Protein AF-A0A7C3M1B9-F1 (afdb_monomer_lite)

Structure (mmCIF, N/CA/C/O backbone):
data_AF-A0A7C3M1B9-F1
#
_entry.id   AF-A0A7C3M1B9-F1
#
loop_
_atom_site.group_PDB
_atom_site.id
_atom_site.type_symbol
_atom_site.label_atom_id
_atom_site.label_alt_id
_atom_site.label_comp_id
_atom_site.label_asym_id
_atom_site.label_entity_id
_atom_site.label_seq_id
_atom_site.pdbx_PDB_ins_code
_atom_site.Cartn_x
_atom_site.Cartn_y
_atom_site.Cartn_z
_atom_site.occupancy
_atom_site.B_iso_or_equiv
_atom_site.auth_seq_id
_atom_site.auth_comp_id
_atom_site.auth_asym_id
_atom_site.auth_atom_id
_atom_site.pdbx_PDB_model_num
ATOM 1 N N . MET A 1 1 ? -16.999 15.003 -23.957 1.00 54.12 1 MET A N 1
ATOM 2 C CA . MET A 1 1 ? -16.194 14.547 -22.803 1.00 54.12 1 MET A CA 1
ATOM 3 C C . MET A 1 1 ? -14.778 14.314 -23.312 1.00 54.12 1 MET A C 1
ATOM 5 O O . MET A 1 1 ? -14.593 13.423 -24.126 1.00 54.12 1 MET A O 1
ATOM 9 N N . PHE A 1 2 ? -13.809 15.163 -22.961 1.00 54.00 2 PHE A N 1
ATOM 10 C CA . PHE A 1 2 ? -12.423 14.994 -23.418 1.00 54.00 2 PHE A CA 1
ATOM 11 C C . PHE A 1 2 ? -11.727 13.954 -22.539 1.00 54.00 2 PHE A C 1
ATOM 13 O O . PHE A 1 2 ? -11.150 14.282 -21.505 1.00 54.00 2 PHE A O 1
ATOM 20 N N . THR A 1 3 ? -11.826 12.683 -22.914 1.00 80.94 3 THR A N 1
ATOM 21 C CA . THR A 1 3 ? -11.061 11.617 -22.266 1.00 80.94 3 THR A CA 1
ATOM 22 C C . THR A 1 3 ? -9.653 11.628 -22.838 1.00 80.94 3 THR A C 1
ATOM 24 O O . THR A 1 3 ? -9.468 11.446 -24.042 1.00 80.94 3 THR A O 1
ATOM 27 N N . LYS A 1 4 ? -8.651 11.873 -21.990 1.00 83.62 4 LYS A N 1
ATOM 28 C CA . LYS A 1 4 ? -7.251 11.775 -22.409 1.00 83.62 4 LYS A CA 1
ATOM 29 C C . LYS A 1 4 ? -6.968 10.337 -22.878 1.00 83.62 4 LYS A C 1
ATOM 31 O O . LYS A 1 4 ? -7.409 9.406 -22.202 1.00 83.62 4 LYS A O 1
ATOM 36 N N . PRO A 1 5 ? -6.267 10.141 -24.008 1.00 86.75 5 PRO A N 1
ATOM 37 C CA . PRO A 1 5 ? -5.970 8.806 -24.512 1.00 86.75 5 PRO A CA 1
ATOM 38 C C . PRO A 1 5 ? -4.985 8.084 -23.586 1.00 86.75 5 PRO A C 1
ATOM 40 O O . PRO A 1 5 ? -4.202 8.719 -22.879 1.00 86.75 5 PRO A O 1
ATOM 43 N N . LEU A 1 6 ? -4.977 6.749 -23.624 1.00 83.75 6 LEU A N 1
ATOM 44 C CA . LEU A 1 6 ? -4.089 5.920 -22.799 1.00 83.75 6 LEU A CA 1
ATOM 45 C C . LEU A 1 6 ? -2.603 6.269 -22.997 1.00 83.75 6 LEU A C 1
ATOM 47 O O . LEU A 1 6 ? -1.837 6.274 -22.037 1.00 83.75 6 LEU A O 1
ATOM 51 N N . SER A 1 7 ? -2.217 6.663 -24.212 1.00 85.00 7 SER A N 1
ATOM 52 C CA . SER A 1 7 ? -0.867 7.130 -24.558 1.00 85.00 7 SER A CA 1
ATOM 53 C C . SER A 1 7 ? -0.418 8.380 -23.797 1.00 85.00 7 SER A C 1
ATOM 55 O O . SER A 1 7 ? 0.778 8.589 -23.620 1.00 85.00 7 SER A O 1
ATOM 57 N N . TYR A 1 8 ? -1.355 9.200 -23.315 1.00 87.56 8 TYR A N 1
ATOM 58 C CA . TYR A 1 8 ? -1.042 10.352 -22.471 1.00 87.56 8 TYR A CA 1
ATOM 59 C C . TYR A 1 8 ? -0.682 9.932 -21.036 1.00 87.56 8 TYR A C 1
ATOM 61 O O . TYR A 1 8 ? 0.082 10.614 -20.358 1.00 87.56 8 TYR A O 1
ATOM 69 N N . ILE A 1 9 ? -1.244 8.817 -20.560 1.00 86.00 9 ILE A N 1
ATOM 70 C CA . ILE A 1 9 ? -1.037 8.297 -19.201 1.00 86.00 9 ILE A CA 1
ATOM 71 C C . ILE A 1 9 ? 0.203 7.396 -19.168 1.00 86.00 9 ILE A C 1
ATOM 73 O O . ILE A 1 9 ? 1.047 7.529 -18.281 1.00 86.00 9 ILE A O 1
ATOM 77 N N . ILE A 1 10 ? 0.333 6.508 -20.154 1.00 88.25 10 ILE A N 1
ATOM 78 C CA . ILE A 1 10 ? 1.393 5.501 -20.249 1.00 88.25 10 ILE A CA 1
ATOM 79 C C . ILE A 1 10 ? 2.569 6.073 -21.049 1.00 88.25 10 ILE A C 1
ATOM 81 O O . ILE A 1 10 ? 2.777 5.772 -22.225 1.00 88.25 10 ILE A O 1
ATOM 85 N N . THR A 1 11 ? 3.335 6.942 -20.393 1.00 90.56 11 THR A N 1
ATOM 86 C CA . THR A 1 11 ? 4.602 7.472 -20.911 1.00 90.56 11 THR A CA 1
ATOM 87 C C . THR A 1 11 ? 5.779 6.758 -20.254 1.00 90.56 11 THR A C 1
ATOM 89 O O . THR A 1 11 ? 5.667 6.271 -19.131 1.00 90.56 11 THR A O 1
ATOM 92 N N . GLU A 1 12 ? 6.929 6.709 -20.930 1.00 88.50 12 GLU A N 1
ATOM 93 C CA . GLU A 1 12 ? 8.143 6.087 -20.371 1.00 88.50 12 GLU A CA 1
ATOM 94 C C . GLU A 1 12 ? 8.554 6.740 -19.054 1.00 88.50 12 GLU A C 1
ATOM 96 O O . GLU A 1 12 ? 8.868 6.040 -18.100 1.00 88.50 12 GLU A O 1
ATOM 101 N N . LYS A 1 13 ? 8.449 8.071 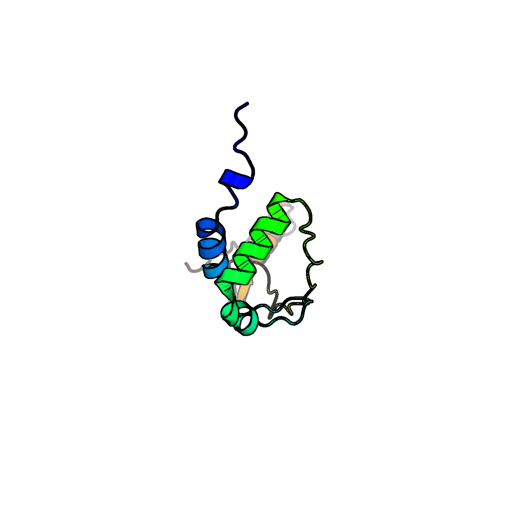-18.969 1.00 90.31 13 LYS A N 1
ATOM 102 C CA . LYS A 1 13 ? 8.714 8.812 -17.737 1.00 90.31 13 LYS A CA 1
ATOM 103 C C . LYS A 1 13 ? 7.793 8.375 -16.595 1.00 90.31 13 LYS A C 1
ATOM 105 O O . LYS A 1 13 ? 8.283 8.054 -15.523 1.00 90.31 13 LYS A O 1
ATOM 110 N N . ASN A 1 14 ? 6.482 8.298 -16.833 1.00 90.44 14 ASN A N 1
ATOM 111 C CA . ASN A 1 14 ? 5.536 7.875 -15.796 1.00 90.44 14 ASN A CA 1
ATOM 112 C C . ASN A 1 14 ? 5.772 6.425 -15.349 1.00 90.44 14 ASN A C 1
ATOM 114 O O . ASN A 1 14 ? 5.572 6.112 -14.179 1.00 90.44 14 ASN A O 1
ATOM 118 N N . LEU A 1 15 ? 6.177 5.540 -16.265 1.00 88.69 15 LEU A N 1
ATOM 119 C CA . LEU A 1 15 ? 6.503 4.151 -15.935 1.00 88.69 15 LEU A CA 1
ATOM 120 C C . LEU A 1 15 ? 7.802 4.041 -15.124 1.00 88.69 15 LEU A C 1
ATOM 122 O O . LEU A 1 15 ? 7.863 3.235 -14.200 1.00 88.69 15 LEU A O 1
ATOM 126 N N . LEU A 1 16 ? 8.805 4.871 -15.421 1.00 88.75 16 LEU A N 1
ATOM 127 C CA . LEU A 1 16 ? 10.036 4.968 -14.631 1.00 88.75 16 LEU A CA 1
ATOM 128 C C . LEU A 1 16 ? 9.759 5.518 -13.225 1.00 88.75 16 LEU A C 1
ATOM 130 O O . LEU A 1 16 ? 10.141 4.889 -12.242 1.00 88.75 16 LEU A O 1
ATOM 134 N N . ASP A 1 17 ? 9.009 6.618 -13.120 1.00 89.00 17 ASP A N 1
ATOM 135 C CA . ASP A 1 17 ? 8.607 7.200 -11.833 1.00 89.00 17 ASP A CA 1
ATOM 136 C C . ASP A 1 17 ? 7.783 6.199 -10.998 1.00 89.00 17 ASP A C 1
ATOM 138 O O . ASP A 1 17 ? 7.885 6.151 -9.770 1.00 89.00 17 ASP A O 1
ATOM 142 N N . ALA A 1 18 ? 6.942 5.390 -11.652 1.00 87.00 18 ALA A N 1
ATOM 143 C CA . ALA A 1 18 ? 6.190 4.329 -10.993 1.00 87.00 18 ALA A CA 1
ATOM 144 C C . ALA A 1 18 ? 7.113 3.212 -10.493 1.00 87.00 18 ALA A C 1
ATOM 146 O O . ALA A 1 18 ? 6.969 2.794 -9.346 1.00 87.00 18 ALA A O 1
ATOM 147 N N . TYR A 1 19 ? 8.071 2.769 -11.313 1.00 85.81 19 TYR A N 1
ATOM 148 C CA . TYR A 1 19 ? 9.060 1.754 -10.946 1.00 85.81 19 TYR A CA 1
ATOM 149 C C . TYR A 1 19 ? 9.867 2.155 -9.704 1.00 85.81 19 TYR A C 1
ATOM 151 O O . TYR A 1 19 ? 10.009 1.347 -8.788 1.00 85.81 19 TYR A O 1
ATOM 159 N N . GLU A 1 20 ? 10.317 3.409 -9.609 1.00 85.25 20 GLU A N 1
ATOM 160 C CA . GLU A 1 20 ? 11.059 3.904 -8.438 1.00 85.25 20 GLU A CA 1
ATOM 161 C C . GLU A 1 20 ? 10.254 3.842 -7.132 1.00 85.25 20 GLU A C 1
ATOM 163 O O . GLU A 1 20 ? 10.823 3.697 -6.049 1.00 85.25 20 GLU A O 1
ATOM 168 N N . ARG A 1 21 ? 8.922 3.934 -7.219 1.00 85.06 21 ARG A N 1
ATOM 169 C CA . ARG A 1 21 ? 8.020 3.866 -6.060 1.00 85.06 21 ARG A CA 1
ATOM 170 C C . ARG A 1 21 ? 7.679 2.439 -5.643 1.00 85.06 21 ARG A C 1
ATOM 172 O O . ARG A 1 21 ? 7.139 2.253 -4.551 1.00 85.06 21 ARG A O 1
ATOM 179 N N . VAL A 1 22 ? 7.943 1.440 -6.487 1.00 83.50 22 VAL A N 1
ATOM 180 C CA . VAL A 1 22 ? 7.662 0.039 -6.158 1.00 83.50 22 VAL A CA 1
ATOM 181 C C . VAL A 1 22 ? 8.634 -0.440 -5.083 1.00 83.50 22 VAL A C 1
ATOM 183 O O . VAL A 1 22 ? 9.848 -0.253 -5.162 1.00 83.50 22 VAL A O 1
ATOM 186 N N . SER A 1 23 ? 8.098 -1.095 -4.054 1.00 70.38 23 SER A N 1
ATOM 187 C CA . SER A 1 23 ? 8.908 -1.690 -2.996 1.00 70.38 23 SER A CA 1
ATOM 188 C C . SER A 1 23 ? 9.770 -2.829 -3.542 1.00 70.38 23 SER A C 1
ATOM 190 O O . SER A 1 23 ? 9.249 -3.826 -4.036 1.00 70.38 23 SER A O 1
ATOM 192 N N . LYS A 1 24 ? 11.090 -2.737 -3.358 1.00 73.12 24 LYS A N 1
ATOM 193 C CA . LYS A 1 24 ? 12.069 -3.746 -3.814 1.00 73.12 24 LYS A CA 1
ATOM 194 C C . LYS A 1 24 ? 12.029 -5.079 -3.045 1.00 73.12 24 LYS A C 1
ATOM 196 O O . LYS A 1 24 ? 12.863 -5.948 -3.274 1.00 73.12 24 LYS A O 1
ATOM 201 N N . THR A 1 25 ? 11.116 -5.224 -2.088 1.00 65.75 25 THR A N 1
ATOM 202 C CA . THR A 1 25 ? 11.050 -6.354 -1.148 1.00 65.75 25 THR A CA 1
ATOM 203 C C . THR A 1 25 ? 10.077 -7.451 -1.575 1.00 65.75 25 THR A C 1
ATOM 205 O O . THR A 1 25 ? 10.076 -8.520 -0.972 1.00 65.75 25 THR A O 1
ATOM 208 N N . SER A 1 26 ? 9.249 -7.211 -2.594 1.00 62.69 26 SER A N 1
ATOM 209 C CA . SER A 1 26 ? 8.233 -8.153 -3.067 1.00 62.69 26 SER A CA 1
ATOM 210 C C . SER A 1 26 ? 8.687 -8.890 -4.325 1.00 62.69 26 SER A C 1
ATOM 212 O O . SER A 1 26 ? 9.141 -8.257 -5.275 1.00 62.69 26 SER A O 1
ATOM 214 N N . SER A 1 27 ? 8.506 -10.209 -4.346 1.00 63.91 27 SER A N 1
ATOM 215 C CA . SER A 1 27 ? 8.706 -11.076 -5.513 1.00 63.91 27 SER A CA 1
ATOM 216 C C . SER A 1 27 ? 7.361 -11.562 -6.068 1.00 63.91 27 SER A C 1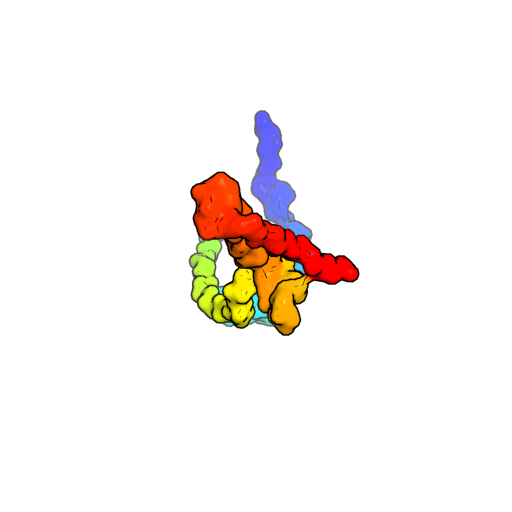
ATOM 218 O O . SER A 1 27 ? 6.454 -11.909 -5.303 1.00 63.91 27 SER A O 1
ATOM 220 N N . GLY A 1 28 ? 7.231 -11.546 -7.398 1.00 66.69 28 GLY A N 1
ATOM 221 C CA . GLY A 1 28 ? 6.034 -11.968 -8.129 1.00 66.69 28 GLY A CA 1
ATOM 222 C C . GLY A 1 28 ? 5.835 -13.487 -8.162 1.00 66.69 28 GLY A C 1
ATOM 223 O O . GLY A 1 28 ? 6.465 -14.241 -7.413 1.00 66.69 28 GLY A O 1
ATOM 224 N N . LEU A 1 29 ? 4.900 -13.938 -9.002 1.00 64.00 29 LEU A N 1
ATOM 225 C CA . LEU A 1 29 ? 4.729 -15.360 -9.335 1.00 64.00 29 LEU A CA 1
ATOM 226 C C . LEU A 1 29 ? 5.722 -15.820 -10.407 1.00 64.00 29 LEU A C 1
ATOM 228 O O . LEU A 1 29 ? 6.040 -17.001 -10.461 1.00 64.00 29 LEU A O 1
ATOM 232 N N . ASP A 1 30 ? 6.213 -14.881 -11.208 1.00 69.38 30 ASP A N 1
ATOM 233 C CA . ASP A 1 30 ? 7.160 -15.046 -12.307 1.00 69.38 30 ASP A CA 1
ATOM 234 C C . ASP A 1 30 ? 8.606 -15.324 -11.863 1.00 69.38 30 ASP A C 1
ATOM 236 O O . ASP A 1 30 ? 9.476 -15.515 -12.707 1.00 69.38 30 ASP A O 1
ATOM 240 N N . GLU A 1 31 ? 8.878 -15.335 -10.553 1.00 68.31 31 GLU A N 1
ATOM 241 C CA . GLU A 1 31 ? 10.210 -15.515 -9.944 1.00 68.31 31 GLU A CA 1
ATOM 242 C C . GLU A 1 31 ? 11.284 -14.528 -10.443 1.00 68.31 31 GLU A C 1
ATOM 244 O O . GLU A 1 31 ? 12.452 -14.626 -10.059 1.00 68.31 31 GLU A O 1
ATOM 249 N N . VAL A 1 32 ? 10.896 -13.518 -11.227 1.00 75.38 32 VAL A N 1
ATOM 250 C CA . VAL A 1 32 ? 11.791 -12.464 -11.689 1.00 75.38 32 VAL A CA 1
ATOM 251 C C . VAL A 1 32 ? 12.128 -11.589 -10.493 1.00 75.38 32 VAL A C 1
ATOM 253 O O . VAL A 1 32 ? 11.275 -10.931 -9.889 1.00 75.38 32 VAL A O 1
ATOM 256 N N . SER A 1 33 ? 13.404 -11.590 -10.115 1.00 76.06 33 SER A N 1
ATOM 257 C CA . SER A 1 33 ? 13.861 -10.725 -9.041 1.00 76.06 33 SER A CA 1
ATOM 258 C C . SER A 1 33 ? 13.863 -9.270 -9.510 1.00 76.06 33 SER A C 1
ATOM 260 O O . SER A 1 33 ? 14.124 -8.965 -10.676 1.00 76.06 33 SER A O 1
ATOM 262 N N . PHE A 1 34 ? 13.656 -8.342 -8.574 1.00 80.00 34 PHE A N 1
ATOM 263 C CA . PHE A 1 34 ? 13.762 -6.908 -8.860 1.00 80.00 34 PHE A CA 1
ATOM 264 C C . PHE A 1 34 ? 15.110 -6.550 -9.522 1.00 80.00 34 PHE A C 1
ATOM 266 O O . PHE A 1 34 ? 15.170 -5.683 -10.385 1.00 80.00 34 PHE A O 1
ATOM 273 N N . ARG A 1 35 ? 16.190 -7.263 -9.165 1.00 81.62 35 ARG A N 1
ATOM 274 C CA . ARG A 1 35 ? 17.537 -7.057 -9.724 1.00 81.62 35 ARG A CA 1
ATOM 275 C C . ARG A 1 35 ? 17.656 -7.511 -11.173 1.00 81.62 35 ARG A C 1
ATOM 277 O O . ARG A 1 35 ? 18.385 -6.888 -11.935 1.00 81.62 35 ARG A O 1
ATOM 284 N N . ASP A 1 36 ? 16.981 -8.593 -11.547 1.00 83.62 36 ASP A N 1
ATOM 285 C CA . ASP A 1 36 ? 16.999 -9.076 -12.929 1.00 83.62 36 ASP A CA 1
ATOM 286 C C . ASP A 1 36 ? 16.182 -8.157 -13.835 1.00 83.62 36 ASP A C 1
ATOM 288 O O . ASP A 1 36 ? 16.609 -7.856 -14.945 1.00 83.62 36 ASP A O 1
ATOM 292 N N . PHE A 1 37 ? 15.080 -7.611 -13.316 1.00 83.44 37 PHE A N 1
ATOM 293 C CA . PHE A 1 37 ? 14.313 -6.577 -14.006 1.00 83.44 37 PHE A CA 1
ATOM 294 C C . PHE A 1 37 ? 15.114 -5.275 -14.202 1.00 83.44 37 PHE A C 1
ATOM 296 O O . PHE A 1 37 ? 15.006 -4.636 -15.250 1.00 83.44 37 PHE A O 1
ATOM 303 N N . GLU A 1 38 ? 15.932 -4.893 -13.214 1.00 85.31 38 GLU A N 1
ATOM 304 C CA . GLU A 1 38 ? 16.743 -3.667 -13.235 1.00 85.31 38 GLU A CA 1
ATOM 305 C C . GLU A 1 38 ? 17.877 -3.709 -14.275 1.00 85.31 38 GLU A C 1
ATOM 307 O O . GLU A 1 38 ? 18.206 -2.669 -14.845 1.00 85.31 38 GLU A O 1
ATOM 312 N N . LYS A 1 39 ? 18.432 -4.895 -14.579 1.00 88.12 39 LYS A N 1
ATOM 313 C CA . LYS A 1 39 ? 19.503 -5.063 -15.586 1.00 88.12 39 LYS A CA 1
ATOM 314 C C . LYS A 1 39 ? 19.100 -4.527 -16.961 1.00 88.12 39 LYS A C 1
ATOM 316 O O . LYS A 1 39 ? 19.886 -3.829 -17.592 1.00 88.12 39 LYS A O 1
ATOM 321 N N . ASP A 1 40 ? 17.863 -4.801 -17.371 1.00 87.81 40 ASP A N 1
ATOM 322 C CA . ASP A 1 40 ? 17.321 -4.429 -18.681 1.00 87.81 40 ASP A CA 1
ATOM 323 C C . ASP A 1 40 ? 16.134 -3.457 -18.571 1.00 87.81 40 ASP A C 1
ATOM 325 O O . ASP A 1 40 ? 15.204 -3.479 -19.383 1.00 87.81 40 ASP A O 1
ATOM 329 N N . LEU A 1 41 ? 16.166 -2.562 -17.575 1.00 86.50 41 LEU A N 1
ATOM 330 C CA . LEU A 1 41 ? 15.057 -1.664 -17.227 1.00 86.50 41 LEU A CA 1
ATOM 331 C C . LEU A 1 41 ? 14.474 -0.915 -18.438 1.00 86.50 41 LEU A C 1
ATOM 333 O O . LEU A 1 41 ? 13.259 -0.870 -18.618 1.00 86.50 41 LEU A O 1
ATOM 337 N N . SER A 1 42 ? 15.321 -0.353 -19.307 1.00 86.75 42 SER A N 1
ATOM 338 C CA . SER A 1 42 ? 14.854 0.405 -20.479 1.00 86.75 42 SER A CA 1
ATOM 339 C C . SER A 1 42 ? 14.090 -0.468 -21.482 1.00 86.75 42 SER A C 1
ATOM 341 O O . SER A 1 42 ? 13.054 -0.049 -22.000 1.00 86.75 42 SER A O 1
ATOM 343 N N . SER A 1 43 ? 14.574 -1.688 -21.735 1.00 88.44 43 SER A N 1
ATOM 344 C CA . SER A 1 43 ? 13.925 -2.642 -22.641 1.00 88.44 43 SER A CA 1
ATOM 345 C C . SER A 1 43 ? 12.596 -3.129 -22.058 1.00 88.44 43 SER A C 1
ATOM 347 O O . SER A 1 43 ? 11.562 -3.106 -22.730 1.00 88.44 43 SER A O 1
ATOM 349 N N . ASN A 1 44 ? 12.597 -3.457 -20.763 1.00 88.25 44 ASN A N 1
ATOM 350 C CA . ASN A 1 44 ? 11.421 -3.919 -20.032 1.00 88.25 44 ASN A CA 1
ATOM 351 C C . ASN A 1 44 ? 10.301 -2.867 -20.019 1.00 88.25 44 ASN A C 1
ATOM 353 O O . ASN A 1 44 ? 9.151 -3.180 -20.328 1.00 88.25 44 ASN A O 1
ATOM 357 N N . ILE A 1 45 ? 10.626 -1.600 -19.743 1.00 89.75 45 ILE A N 1
ATOM 358 C CA . ILE A 1 45 ? 9.652 -0.496 -19.733 1.00 89.75 45 ILE A CA 1
ATOM 359 C C . ILE A 1 45 ? 9.053 -0.256 -21.128 1.00 89.75 45 ILE A C 1
ATOM 361 O O . ILE A 1 45 ? 7.843 -0.042 -21.244 1.00 89.75 45 ILE A O 1
ATOM 365 N N . LYS A 1 46 ? 9.863 -0.335 -22.194 1.00 90.81 46 LYS A N 1
ATOM 366 C CA . LYS A 1 46 ? 9.379 -0.207 -23.581 1.00 90.81 46 LYS A CA 1
ATOM 367 C C . LYS A 1 46 ? 8.439 -1.348 -23.961 1.00 90.81 46 LYS A C 1
ATOM 369 O O . LYS A 1 46 ? 7.342 -1.086 -24.445 1.00 90.81 46 LYS A O 1
ATOM 374 N N . SER A 1 47 ? 8.820 -2.586 -23.651 1.00 89.31 47 SER A N 1
ATOM 375 C CA . SER A 1 47 ? 7.987 -3.770 -23.887 1.00 89.31 47 SER A CA 1
ATOM 376 C C . SER A 1 47 ? 6.649 -3.684 -23.142 1.00 89.31 47 SER A C 1
ATOM 378 O O . SER A 1 47 ? 5.588 -3.908 -23.725 1.00 89.31 47 SER A O 1
ATOM 380 N N . ILE A 1 48 ? 6.659 -3.270 -21.869 1.00 87.69 48 ILE A N 1
ATOM 381 C CA . ILE A 1 48 ? 5.434 -3.072 -21.076 1.00 87.69 48 ILE A CA 1
ATOM 382 C C . ILE A 1 48 ? 4.541 -1.999 -21.708 1.00 87.69 48 ILE A C 1
ATOM 384 O O . ILE A 1 48 ? 3.343 -2.221 -21.883 1.00 87.69 48 ILE A O 1
ATOM 388 N N . LYS A 1 49 ? 5.112 -0.852 -22.090 1.00 89.56 49 LYS A N 1
ATOM 389 C CA . LYS A 1 49 ? 4.384 0.229 -22.765 1.00 89.56 49 LYS A CA 1
ATOM 390 C C . LYS A 1 49 ? 3.727 -0.263 -24.055 1.00 89.56 49 LYS A C 1
ATOM 392 O O . LYS A 1 49 ? 2.542 -0.011 -24.259 1.00 89.56 49 LYS A O 1
ATOM 397 N N . GLU A 1 50 ? 4.459 -0.981 -24.900 1.00 89.81 50 GLU A N 1
ATOM 398 C CA . GLU A 1 50 ? 3.937 -1.531 -26.156 1.00 89.81 50 GLU A CA 1
ATOM 399 C C . GLU A 1 50 ? 2.818 -2.545 -25.913 1.00 89.81 50 GLU A C 1
ATOM 401 O O . GLU A 1 50 ? 1.759 -2.448 -26.533 1.00 89.81 50 GLU A O 1
ATOM 406 N N . ARG A 1 51 ? 2.987 -3.464 -24.957 1.00 88.62 51 ARG A N 1
ATOM 407 C CA . ARG A 1 51 ? 1.952 -4.442 -24.579 1.00 88.62 51 ARG A CA 1
ATOM 408 C C . ARG A 1 51 ? 0.681 -3.769 -24.063 1.00 88.62 51 ARG A C 1
ATOM 410 O O . ARG A 1 51 ? -0.416 -4.200 -24.404 1.00 88.62 51 ARG A O 1
ATOM 417 N N . ILE A 1 52 ? 0.809 -2.708 -23.266 1.00 87.62 52 ILE A N 1
ATOM 418 C CA . ILE A 1 52 ? -0.342 -1.952 -22.753 1.00 87.62 52 ILE A CA 1
ATOM 419 C C . ILE A 1 52 ? -1.047 -1.201 -23.889 1.00 87.62 52 ILE A C 1
ATOM 421 O O . ILE A 1 52 ? -2.272 -1.246 -23.980 1.00 87.62 52 ILE A O 1
ATOM 425 N N . LEU A 1 53 ? -0.297 -0.541 -24.777 1.00 87.19 53 LEU A N 1
ATOM 426 C CA . LEU A 1 53 ? -0.870 0.224 -25.892 1.00 87.19 53 LEU A CA 1
ATOM 427 C C . LEU A 1 53 ? -1.528 -0.665 -26.954 1.00 87.19 53 LEU A C 1
ATOM 429 O O . LEU A 1 53 ? -2.525 -0.263 -27.547 1.00 87.19 53 LEU A O 1
ATOM 433 N N . THR A 1 54 ? -0.993 -1.866 -27.175 1.00 88.00 54 THR A N 1
ATOM 434 C CA . THR A 1 54 ? -1.550 -2.867 -28.104 1.00 88.00 54 THR A CA 1
ATOM 435 C C . THR A 1 54 ? -2.683 -3.696 -27.495 1.00 88.00 54 THR A C 1
ATOM 437 O O . THR A 1 54 ? -3.325 -4.462 -28.209 1.00 88.00 54 THR A O 1
ATOM 440 N N . GLY A 1 55 ? -2.947 -3.556 -26.190 1.00 84.44 55 GLY A N 1
ATOM 441 C CA . GLY A 1 55 ? -3.967 -4.330 -25.474 1.00 84.44 55 GLY A CA 1
ATOM 442 C C . GLY A 1 55 ? -3.573 -5.781 -25.173 1.00 84.44 55 GLY A C 1
ATOM 443 O O . GLY A 1 55 ? -4.409 -6.555 -24.720 1.00 84.44 55 GLY A O 1
ATOM 444 N N . LEU A 1 56 ? -2.310 -6.156 -25.394 1.00 82.31 56 LEU A N 1
ATOM 445 C CA . LEU A 1 56 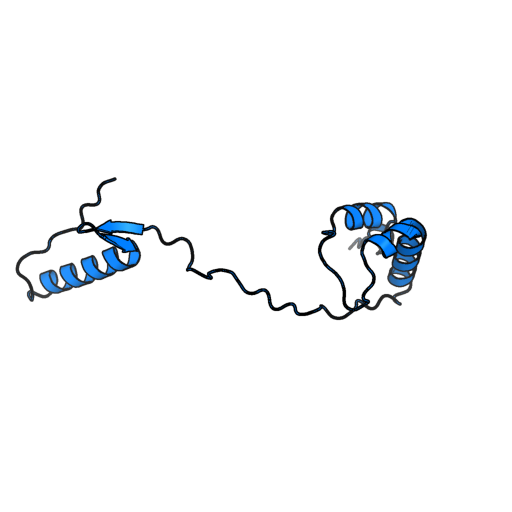? -1.758 -7.496 -25.140 1.00 82.31 56 LEU A CA 1
ATOM 446 C C . LEU A 1 56 ? -1.202 -7.661 -23.714 1.00 82.31 56 LEU A C 1
ATOM 448 O O . LEU A 1 56 ? -0.611 -8.688 -23.368 1.00 82.31 56 LEU A O 1
ATOM 452 N N . TYR A 1 57 ? -1.340 -6.638 -22.873 1.00 83.00 57 TYR A N 1
ATOM 453 C CA . TYR A 1 57 ? -0.962 -6.713 -21.470 1.00 83.00 57 TYR A CA 1
ATOM 454 C C . TYR A 1 57 ? -2.039 -7.445 -20.662 1.00 83.00 57 TYR A C 1
ATOM 456 O O . TYR A 1 57 ? -3.121 -6.912 -20.424 1.00 83.00 57 TYR A O 1
ATOM 464 N N . SER A 1 58 ? -1.710 -8.650 -20.199 1.00 78.94 58 SER A N 1
ATOM 465 C CA . SER A 1 58 ? -2.491 -9.379 -19.203 1.00 78.94 58 SER A CA 1
ATOM 466 C C . SER A 1 58 ? -1.716 -9.377 -17.885 1.00 78.94 58 SER A C 1
ATOM 468 O O . SER A 1 58 ? -0.625 -9.952 -17.851 1.00 78.94 58 SER A O 1
ATOM 470 N N . PRO A 1 59 ? -2.221 -8.730 -16.818 1.00 79.38 59 PRO A N 1
ATOM 471 C CA . PRO A 1 59 ? -1.567 -8.769 -15.518 1.00 79.38 59 PRO A CA 1
ATOM 472 C C . PRO A 1 59 ? -1.611 -10.189 -14.952 1.00 79.38 59 PRO A C 1
ATOM 474 O O . PRO A 1 59 ? -2.616 -10.892 -15.080 1.00 79.38 59 PRO A O 1
ATOM 477 N N . GLU A 1 60 ? -0.521 -10.599 -14.313 1.00 76.88 60 GLU A N 1
ATOM 478 C CA . GLU A 1 60 ? -0.478 -11.878 -13.615 1.00 76.88 60 GLU A CA 1
ATOM 479 C C . GLU A 1 60 ? -1.395 -11.877 -12.383 1.00 76.88 60 GLU A C 1
ATOM 481 O O . GLU A 1 60 ? -1.628 -10.827 -11.767 1.00 76.88 60 GLU A O 1
ATOM 486 N N . PRO A 1 61 ? -1.934 -13.047 -12.000 1.00 72.25 61 PRO A N 1
ATOM 487 C CA . PRO A 1 61 ? -2.728 -13.165 -10.789 1.00 72.25 61 PRO A CA 1
ATOM 488 C C . PRO A 1 61 ? -1.901 -12.789 -9.551 1.00 72.25 61 PRO A C 1
ATOM 490 O O . PRO A 1 61 ? -0.713 -13.071 -9.447 1.00 72.25 61 PRO A O 1
ATOM 493 N N . ILE A 1 62 ? -2.539 -12.152 -8.569 1.00 72.75 62 ILE A N 1
ATOM 494 C CA . ILE A 1 62 ? -1.842 -11.687 -7.364 1.00 72.75 62 ILE A CA 1
ATOM 495 C C . ILE A 1 62 ? -1.480 -12.888 -6.480 1.00 72.75 62 ILE A C 1
ATOM 497 O O . ILE A 1 62 ? -2.357 -13.658 -6.075 1.00 72.75 62 ILE A O 1
ATOM 501 N N . LYS A 1 63 ? -0.197 -13.014 -6.113 1.00 69.94 63 LYS A N 1
ATOM 502 C CA . LYS A 1 63 ? 0.270 -14.000 -5.128 1.00 69.94 63 LYS A CA 1
ATOM 503 C C . LYS A 1 63 ? -0.361 -13.705 -3.766 1.00 69.94 63 LYS A C 1
ATOM 505 O O . LYS A 1 63 ? -0.064 -12.690 -3.137 1.00 69.94 63 LYS A O 1
ATOM 510 N N . LYS A 1 64 ? -1.229 -14.599 -3.284 1.00 65.00 64 LYS A N 1
ATOM 511 C CA . LYS A 1 64 ? -1.751 -14.522 -1.913 1.00 65.00 64 LYS A CA 1
ATOM 512 C C . LYS A 1 64 ? -0.652 -14.942 -0.946 1.00 65.00 64 LYS A C 1
ATOM 514 O O . LYS A 1 64 ? -0.347 -16.123 -0.829 1.00 65.00 64 LYS A O 1
ATOM 519 N N . ILE A 1 65 ? -0.066 -13.970 -0.259 1.00 65.38 65 ILE A N 1
ATOM 520 C CA . ILE A 1 65 ? 0.868 -14.225 0.835 1.00 65.38 65 ILE A CA 1
ATOM 521 C C . ILE A 1 65 ? 0.061 -14.215 2.133 1.00 65.38 65 ILE A C 1
ATOM 523 O O . ILE A 1 65 ? -0.628 -13.238 2.434 1.00 65.38 65 ILE A O 1
ATOM 527 N N . ALA A 1 66 ? 0.125 -15.310 2.890 1.00 63.19 66 ALA A N 1
ATOM 528 C CA . ALA A 1 66 ? -0.350 -15.326 4.264 1.00 63.19 66 ALA A CA 1
ATOM 529 C C . ALA A 1 66 ? 0.657 -14.534 5.104 1.00 63.19 66 ALA A C 1
ATOM 531 O O . ALA A 1 66 ? 1.760 -14.998 5.376 1.00 63.19 66 ALA A O 1
ATOM 532 N N . ILE A 1 67 ? 0.310 -13.290 5.426 1.00 68.06 67 ILE A N 1
ATOM 533 C CA . ILE A 1 67 ? 1.083 -12.484 6.366 1.00 68.06 67 ILE A CA 1
ATOM 534 C C . ILE A 1 67 ? 0.559 -12.835 7.750 1.00 68.06 67 ILE A C 1
ATOM 536 O O . ILE A 1 67 ? -0.547 -12.424 8.118 1.00 68.06 67 ILE A O 1
ATOM 540 N N . ASP A 1 68 ? 1.357 -13.586 8.503 1.00 64.12 68 ASP A N 1
ATOM 541 C CA . ASP A 1 68 ? 1.121 -13.794 9.924 1.00 64.12 68 ASP A CA 1
ATOM 542 C C . ASP A 1 68 ? 1.198 -12.431 10.609 1.00 64.12 68 ASP A C 1
ATOM 544 O O . ASP A 1 68 ? 2.262 -11.827 10.761 1.00 64.12 68 ASP A O 1
ATOM 548 N N . LYS A 1 69 ? 0.033 -11.886 10.963 1.00 62.75 69 LYS A N 1
ATOM 549 C CA . LYS A 1 69 ? -0.037 -10.655 11.742 1.00 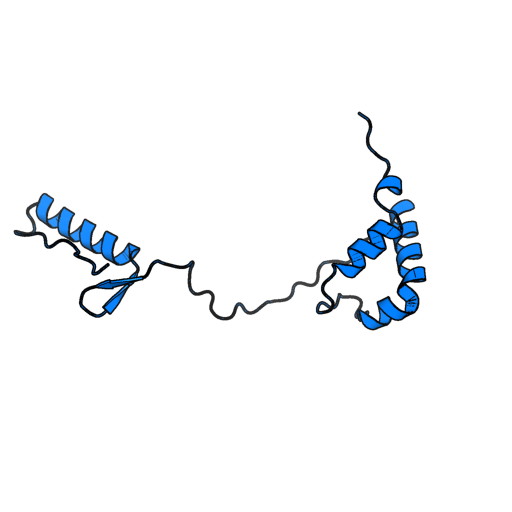62.75 69 LYS A CA 1
ATOM 550 C C . LYS A 1 69 ? 0.533 -10.977 13.117 1.00 62.75 69 LYS A C 1
ATOM 552 O O . LYS A 1 69 ? -0.135 -11.632 13.913 1.00 62.75 69 LYS A O 1
ATOM 557 N N . ALA A 1 70 ? 1.753 -10.518 13.386 1.00 54.12 70 ALA A N 1
ATOM 558 C CA . ALA A 1 70 ? 2.296 -10.513 14.733 1.00 54.12 70 ALA A CA 1
ATOM 559 C C . ALA A 1 70 ? 1.336 -9.707 15.619 1.00 54.12 70 ALA A C 1
ATOM 561 O O . ALA A 1 70 ? 1.215 -8.494 15.469 1.00 54.12 70 ALA A O 1
ATOM 562 N N . ASP A 1 71 ? 0.609 -10.419 16.478 1.00 50.59 71 ASP A N 1
ATOM 563 C CA . ASP A 1 71 ? -0.291 -9.879 17.491 1.00 50.59 71 ASP A CA 1
ATOM 564 C C . ASP A 1 71 ? -1.358 -8.917 16.920 1.00 50.59 71 ASP A C 1
ATOM 566 O O . ASP A 1 71 ? -1.277 -7.693 17.029 1.00 50.59 71 ASP A O 1
ATOM 570 N N . SER A 1 72 ? -2.445 -9.467 16.361 1.00 47.81 72 SER A N 1
ATOM 571 C CA . SER A 1 72 ? -3.701 -8.720 16.197 1.00 47.81 72 SER A CA 1
ATOM 572 C C . SER A 1 72 ? -4.348 -8.440 17.563 1.00 47.81 72 SER A C 1
ATOM 574 O O . SER A 1 72 ? -5.496 -8.811 17.812 1.00 47.81 72 SER A O 1
ATOM 576 N N . LYS A 1 73 ? -3.625 -7.798 18.480 1.00 50.56 73 LYS A N 1
ATOM 577 C CA . LYS A 1 73 ? -4.232 -7.179 19.651 1.00 50.56 73 LYS A CA 1
ATOM 578 C C . LYS A 1 73 ? -4.930 -5.932 19.158 1.00 50.56 73 LYS A C 1
ATOM 580 O O . LYS A 1 73 ? -4.306 -4.915 18.887 1.00 50.56 73 LYS A O 1
ATOM 585 N N . GLU A 1 74 ? -6.222 -6.122 18.920 1.00 49.69 74 GLU A N 1
ATOM 586 C CA . GLU A 1 74 ? -7.292 -5.160 19.141 1.00 49.69 74 GLU A CA 1
ATOM 587 C C . GLU A 1 74 ? -6.869 -3.691 19.069 1.00 49.69 74 GLU A C 1
ATOM 589 O O . GLU A 1 74 ? -6.160 -3.198 19.944 1.00 49.69 74 GLU A O 1
ATOM 594 N N . LYS A 1 75 ? -7.394 -2.990 18.054 1.00 48.62 75 LYS A N 1
ATOM 595 C CA . LYS A 1 75 ? -7.589 -1.531 18.022 1.00 48.62 75 LYS A CA 1
ATOM 596 C C . LYS A 1 75 ? -7.302 -0.879 19.375 1.00 48.62 75 LYS A C 1
ATOM 598 O O . LYS A 1 75 ? -8.104 -1.086 20.281 1.00 48.62 75 LYS A O 1
ATOM 603 N N . LEU A 1 76 ? -6.203 -0.118 19.452 1.00 46.44 76 LEU A N 1
ATOM 604 C CA . LEU A 1 76 ? -5.817 0.843 20.496 1.00 46.44 76 LEU A CA 1
ATOM 605 C C . LEU A 1 76 ? -6.979 1.171 21.457 1.00 46.44 76 LEU A C 1
ATOM 607 O O . LEU A 1 76 ? -7.679 2.172 21.318 1.00 46.44 76 LEU A O 1
ATOM 611 N N . GLY A 1 77 ? -7.252 0.276 22.402 1.00 55.97 77 GLY A N 1
ATOM 612 C CA . GLY A 1 77 ? -8.247 0.526 23.426 1.00 55.97 77 GLY A CA 1
ATOM 613 C C . GLY A 1 77 ? -7.584 1.468 24.403 1.00 55.97 77 GLY A C 1
ATOM 614 O O . GLY A 1 77 ? -6.508 1.148 24.894 1.00 55.97 77 GLY A O 1
ATOM 615 N N . SER A 1 78 ? -8.167 2.628 24.689 1.00 66.69 78 SER A N 1
ATOM 616 C CA . SER A 1 78 ? -7.664 3.448 25.789 1.00 66.69 78 SER A CA 1
ATOM 617 C C . SER A 1 78 ? -7.763 2.610 27.069 1.00 66.69 78 SER A C 1
ATOM 619 O O . SER A 1 78 ? -8.862 2.233 27.485 1.00 66.69 78 SER A O 1
ATOM 621 N N . TYR A 1 79 ? -6.622 2.240 27.647 1.00 78.12 79 TYR A N 1
ATOM 622 C CA . TYR A 1 79 ? -6.534 1.572 28.944 1.00 78.12 79 TYR A CA 1
ATOM 623 C C . TYR A 1 79 ? -6.308 2.631 30.020 1.00 78.12 79 TYR A C 1
ATOM 625 O O . TYR A 1 79 ? -5.597 3.610 29.802 1.00 78.12 79 TYR A O 1
ATOM 633 N N . THR A 1 80 ? -6.913 2.444 31.189 1.00 79.38 80 THR A N 1
ATOM 634 C CA . THR A 1 80 ? -6.663 3.296 32.355 1.00 79.38 80 THR A CA 1
ATOM 635 C C . THR A 1 80 ? -6.595 2.449 33.621 1.00 79.38 80 THR A C 1
ATOM 637 O O . THR A 1 80 ? -7.109 1.328 33.678 1.00 79.38 80 THR A O 1
ATOM 640 N N . MET A 1 81 ? -5.917 2.969 34.640 1.00 8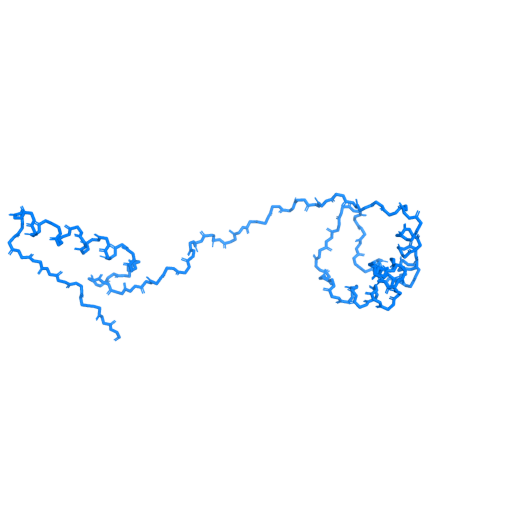0.00 81 MET A N 1
ATOM 641 C CA . MET A 1 81 ? -5.750 2.281 35.914 1.00 80.00 81 MET A CA 1
ATOM 642 C C . MET A 1 81 ? -7.040 2.372 36.730 1.00 80.00 81 MET A C 1
ATOM 644 O O . MET A 1 81 ? -7.465 3.452 37.141 1.00 80.00 81 MET A O 1
ATOM 648 N N . TRP A 1 82 ? -7.637 1.222 37.038 1.00 79.19 82 TRP A N 1
ATOM 649 C CA . TRP A 1 82 ? -8.803 1.117 37.907 1.00 79.19 82 TRP A CA 1
ATOM 650 C C . TRP A 1 82 ? -8.583 0.035 38.963 1.00 79.19 82 TRP A C 1
ATOM 652 O O . TRP A 1 82 ? -8.260 -1.101 38.642 1.00 79.19 82 TRP A O 1
ATOM 662 N N . LYS A 1 83 ? -8.744 0.382 40.249 1.00 78.06 83 LYS A N 1
ATOM 663 C CA . LYS A 1 83 ? -8.508 -0.530 41.389 1.00 78.06 83 LYS A CA 1
ATOM 664 C C . LYS A 1 83 ? -7.120 -1.200 41.386 1.00 78.06 83 LYS A C 1
ATOM 666 O O . LYS A 1 83 ? -6.995 -2.346 41.794 1.00 78.06 83 LYS A O 1
ATOM 671 N N . LYS A 1 84 ? -6.081 -0.452 40.995 1.00 79.75 84 LYS A N 1
ATOM 672 C CA . LYS A 1 84 ? -4.683 -0.918 40.872 1.00 79.75 84 LYS A CA 1
ATOM 673 C C . LYS A 1 84 ? -4.434 -1.922 39.736 1.00 79.75 84 LYS A C 1
ATOM 675 O O . LYS A 1 84 ? -3.355 -2.495 39.676 1.00 79.75 84 LYS A O 1
ATOM 680 N N . GLU A 1 85 ? -5.374 -2.071 38.807 1.00 80.00 85 GLU A N 1
ATOM 681 C CA . GLU A 1 85 ? -5.217 -2.895 37.608 1.00 80.00 85 GLU A CA 1
ATOM 682 C C . GLU A 1 85 ? -5.417 -2.047 36.348 1.00 80.00 85 GLU A C 1
ATOM 684 O O . GLU A 1 85 ? -6.270 -1.156 36.321 1.00 80.00 85 GLU A O 1
ATOM 689 N N . SER A 1 86 ? -4.656 -2.332 35.290 1.00 80.19 86 SER A N 1
ATOM 690 C CA . SER A 1 86 ? -4.900 -1.739 33.973 1.00 80.19 86 SER A CA 1
ATOM 691 C C . SER A 1 86 ? -6.123 -2.403 33.350 1.00 80.19 86 SER A C 1
ATOM 693 O O . SER A 1 86 ? -6.147 -3.620 33.161 1.00 80.19 86 SER A O 1
ATOM 695 N N . ARG A 1 87 ? -7.165 -1.621 33.061 1.00 80.50 87 ARG A N 1
ATOM 696 C CA . ARG A 1 87 ? -8.406 -2.117 32.455 1.00 80.50 87 ARG A CA 1
ATOM 697 C C . ARG A 1 87 ? -8.809 -1.236 31.280 1.00 80.50 87 ARG A C 1
ATOM 699 O O . ARG A 1 87 ? -8.585 -0.026 31.280 1.00 80.50 87 ARG A O 1
ATOM 706 N N . LYS A 1 88 ? -9.416 -1.854 30.266 1.00 83.94 88 LYS A N 1
ATOM 707 C CA . LYS A 1 88 ? -9.947 -1.150 29.093 1.00 83.94 88 LYS A CA 1
ATOM 708 C C . LYS A 1 88 ? -11.044 -0.181 29.542 1.00 83.94 88 LYS A C 1
ATOM 710 O O . LYS A 1 88 ? -11.923 -0.578 30.309 1.00 83.94 88 LYS A O 1
ATOM 715 N N . VAL A 1 89 ? -11.017 1.060 29.053 1.00 80.38 89 VAL A N 1
ATOM 716 C CA . VAL A 1 89 ? -12.009 2.098 29.402 1.00 80.38 89 VAL A CA 1
ATOM 717 C C . VAL A 1 89 ? -13.440 1.622 29.132 1.00 80.38 89 VAL A C 1
ATOM 719 O O . VAL A 1 89 ? -14.321 1.838 29.959 1.00 80.38 89 VAL A O 1
ATOM 722 N N . GLU A 1 90 ? -13.657 0.886 28.042 1.00 82.50 90 GLU A N 1
ATOM 723 C CA . GLU A 1 90 ? -14.949 0.275 27.706 1.00 82.50 90 GLU A CA 1
ATOM 724 C C . GLU A 1 90 ? -15.485 -0.630 28.830 1.00 82.50 90 GLU A C 1
ATOM 726 O O . GLU A 1 90 ? -16.613 -0.452 29.288 1.00 82.50 90 GLU A O 1
ATOM 731 N N . ASN A 1 91 ? -14.650 -1.532 29.356 1.00 86.12 91 ASN A N 1
ATOM 732 C CA . ASN A 1 91 ? -15.038 -2.452 30.430 1.00 86.12 91 ASN A CA 1
ATOM 733 C C . ASN A 1 91 ? -15.335 -1.703 31.737 1.00 86.12 91 ASN A C 1
ATOM 735 O O . ASN A 1 91 ? -16.224 -2.092 32.501 1.00 86.12 91 ASN A O 1
ATOM 739 N N . ILE A 1 92 ? -14.595 -0.621 32.006 1.00 85.50 92 ILE A N 1
ATOM 740 C CA . ILE A 1 92 ? -14.839 0.244 33.165 1.00 85.50 92 ILE A CA 1
ATOM 741 C C . ILE A 1 92 ? -16.223 0.883 33.031 1.00 85.50 92 ILE A C 1
ATOM 743 O O . ILE A 1 92 ? -17.029 0.759 33.950 1.00 85.50 92 ILE A O 1
ATOM 747 N N . ILE A 1 93 ? -16.527 1.495 31.882 1.00 85.69 93 ILE A N 1
ATOM 748 C CA . ILE A 1 93 ? -17.813 2.158 31.620 1.00 85.69 93 ILE A CA 1
ATOM 749 C C . ILE A 1 93 ? -18.974 1.165 31.720 1.00 85.69 93 ILE A C 1
ATOM 751 O O . ILE A 1 93 ? -19.948 1.450 32.413 1.00 85.69 93 ILE A O 1
ATOM 755 N N . GLN A 1 94 ? -18.859 -0.017 31.110 1.00 87.88 94 GLN A N 1
ATOM 756 C CA . GLN A 1 94 ? -19.889 -1.059 31.197 1.00 87.88 94 GLN A CA 1
ATOM 757 C C . GLN A 1 94 ? -20.162 -1.465 32.651 1.00 87.88 94 GLN A C 1
ATOM 759 O O . GLN A 1 94 ? -21.313 -1.538 33.081 1.00 87.88 94 GLN A O 1
ATOM 764 N N . THR A 1 95 ? -19.106 -1.659 33.447 1.00 87.06 95 THR A N 1
ATOM 765 C CA . THR A 1 95 ? -19.256 -2.021 34.863 1.00 87.06 95 THR A CA 1
ATOM 766 C C . THR A 1 95 ? -19.886 -0.886 35.677 1.00 87.06 95 THR A C 1
ATOM 768 O O . THR A 1 95 ? -20.687 -1.132 36.579 1.00 87.06 95 THR A O 1
ATOM 771 N N . GLN A 1 96 ? -19.531 0.367 35.382 1.00 87.88 96 GLN A N 1
ATOM 772 C CA . GLN A 1 96 ? -20.131 1.544 36.014 1.00 87.88 96 GLN A CA 1
ATOM 773 C C . GLN A 1 96 ? -21.622 1.659 35.668 1.00 87.88 96 GLN A C 1
ATOM 775 O O . GLN A 1 96 ? -22.438 1.801 36.575 1.00 87.88 96 GLN A O 1
ATOM 780 N N . ALA A 1 97 ? -21.988 1.498 34.394 1.00 87.12 97 ALA A N 1
ATOM 781 C CA . ALA A 1 97 ? -23.375 1.516 33.935 1.00 87.12 97 ALA A CA 1
ATOM 782 C C . ALA A 1 97 ? -24.217 0.420 34.605 1.00 87.12 97 ALA A C 1
ATOM 784 O O . ALA A 1 97 ? -25.305 0.699 35.101 1.00 87.12 97 ALA A O 1
ATOM 785 N N . PHE A 1 98 ? -23.684 -0.802 34.708 1.00 88.56 98 PHE A N 1
ATOM 786 C CA . PHE A 1 98 ? -24.352 -1.906 35.398 1.00 88.56 98 PHE A CA 1
ATOM 787 C C . PHE A 1 98 ? -24.603 -1.606 36.882 1.00 88.56 98 PHE A C 1
ATOM 789 O O . PHE A 1 98 ? -25.712 -1.781 37.385 1.00 88.56 98 PHE A O 1
ATOM 796 N N . ASN A 1 99 ? -23.585 -1.114 37.593 1.00 87.69 99 ASN A N 1
ATOM 797 C CA . ASN A 1 99 ? -23.724 -0.779 39.011 1.00 87.69 99 ASN A CA 1
ATOM 798 C C . ASN A 1 99 ? -24.678 0.399 39.237 1.00 87.69 99 ASN A C 1
ATOM 800 O O . ASN A 1 99 ? -25.396 0.415 40.234 1.00 87.69 99 ASN A O 1
ATOM 804 N N . LEU A 1 100 ? -24.688 1.376 38.329 1.00 86.62 100 LEU A N 1
ATOM 805 C CA . LEU A 1 100 ? -25.621 2.495 38.377 1.00 86.62 100 LEU A CA 1
ATOM 806 C C . LEU A 1 100 ? -27.060 2.017 38.157 1.00 86.62 100 LEU A C 1
ATOM 808 O O . LEU A 1 100 ? -27.935 2.373 38.941 1.00 86.62 100 LEU A O 1
ATOM 812 N N . ALA A 1 101 ? -27.288 1.157 37.160 1.00 88.94 101 ALA A N 1
ATOM 813 C CA . ALA A 1 101 ? -28.601 0.583 36.876 1.00 88.94 101 ALA A CA 1
ATOM 814 C C . ALA A 1 101 ? -29.173 -0.167 38.089 1.00 88.94 101 ALA A C 1
ATOM 816 O O . ALA A 1 101 ? -30.330 0.031 38.443 1.00 88.94 101 ALA A O 1
ATOM 817 N N . LYS A 1 102 ? -28.345 -0.941 38.803 1.00 88.25 102 LYS A N 1
ATOM 818 C CA . LYS A 1 102 ? -28.761 -1.610 40.048 1.00 88.25 102 LYS A CA 1
ATOM 819 C C . LYS A 1 102 ? -29.209 -0.650 41.143 1.00 88.25 102 LYS A C 1
ATOM 821 O O . LYS A 1 102 ? -30.132 -0.955 41.889 1.00 88.25 102 LYS A O 1
ATOM 826 N N . VAL A 1 103 ? -28.551 0.500 41.267 1.00 89.50 103 VAL A N 1
ATOM 827 C CA . VAL A 1 103 ? -28.937 1.513 42.258 1.00 89.50 103 VAL A CA 1
ATOM 828 C C . VAL A 1 103 ? -30.242 2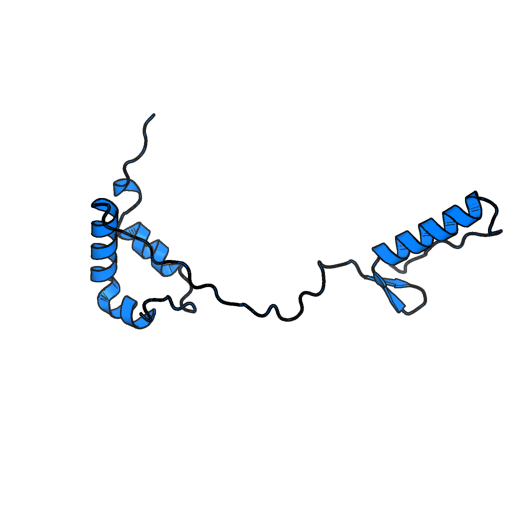.192 41.852 1.00 89.50 103 VAL A C 1
ATOM 830 O O . VAL A 1 103 ? -31.110 2.377 42.699 1.00 89.50 103 VAL A O 1
ATOM 833 N N . VAL A 1 104 ? -30.417 2.498 40.563 1.00 87.62 104 VAL A N 1
ATOM 834 C CA . VAL A 1 104 ? -31.665 3.070 40.026 1.00 87.62 104 VAL A CA 1
ATOM 835 C C . VAL A 1 104 ? -32.843 2.108 40.200 1.00 87.62 104 VAL A C 1
ATOM 837 O O . VAL A 1 104 ? -33.921 2.532 40.602 1.00 87.62 104 VAL A O 1
ATOM 840 N N . ASN A 1 105 ? -32.624 0.810 39.987 1.00 89.69 105 ASN A N 1
ATOM 841 C CA . ASN A 1 105 ? -33.638 -0.232 40.165 1.00 89.69 105 ASN A CA 1
ATOM 842 C C . ASN A 1 105 ? -33.906 -0.590 41.642 1.00 89.69 105 ASN A C 1
ATOM 844 O O . ASN A 1 105 ? -34.710 -1.475 41.922 1.00 89.69 105 ASN A O 1
ATOM 848 N N . GLY A 1 106 ? -33.230 0.057 42.601 1.00 86.44 106 GLY A N 1
ATOM 849 C CA . GLY A 1 106 ? -33.411 -0.188 44.037 1.00 86.44 106 GLY A CA 1
ATOM 850 C C . GLY A 1 106 ? -32.732 -1.456 44.577 1.00 86.44 106 GLY A C 1
ATOM 851 O O . GLY A 1 106 ? -32.856 -1.758 45.761 1.00 86.44 106 GLY A O 1
ATOM 852 N N . GLU A 1 107 ? -31.967 -2.177 43.753 1.00 82.31 107 GLU A N 1
ATOM 853 C CA . GLU A 1 107 ? -31.244 -3.400 44.137 1.00 82.31 107 GLU A CA 1
ATOM 854 C C . GLU A 1 107 ? -29.990 -3.113 44.982 1.00 82.31 107 GLU A C 1
ATOM 856 O O . GLU A 1 107 ? -29.469 -3.996 45.666 1.00 82.31 107 GLU A O 1
ATOM 861 N N . ALA A 1 108 ? -29.470 -1.883 44.939 1.00 81.06 108 ALA A N 1
ATOM 862 C CA . ALA A 1 108 ? -28.273 -1.482 45.669 1.00 81.06 108 ALA A CA 1
ATOM 863 C C . ALA A 1 108 ? -28.425 -0.102 46.322 1.00 81.06 108 ALA A C 1
ATOM 865 O O . ALA A 1 108 ? -28.930 0.842 45.726 1.00 81.06 108 ALA A O 1
ATOM 866 N N . LYS A 1 109 ? -27.914 0.040 47.553 1.00 72.44 109 LYS A N 1
ATOM 867 C CA . LYS A 1 109 ? -28.074 1.265 48.361 1.00 72.44 109 LYS A CA 1
ATOM 868 C C . LYS A 1 109 ? -27.151 2.423 47.963 1.00 72.44 109 LYS A C 1
ATOM 870 O O . LYS A 1 109 ? -27.416 3.559 48.342 1.00 72.44 109 LYS A O 1
ATOM 875 N N . LYS A 1 110 ? -26.023 2.161 47.287 1.00 79.81 110 LYS A N 1
ATOM 876 C CA . LYS A 1 110 ? -25.014 3.197 47.002 1.00 79.81 110 LYS A CA 1
ATOM 877 C C . LYS A 1 110 ? -24.189 2.889 45.755 1.00 79.81 110 LYS A C 1
ATOM 879 O O . LYS A 1 110 ? -23.569 1.832 45.668 1.00 79.81 110 LYS A O 1
ATOM 884 N N . TYR A 1 111 ? -24.105 3.862 44.850 1.00 84.94 111 TYR A N 1
ATOM 885 C CA . TYR A 1 111 ? -23.200 3.843 43.701 1.00 84.94 111 TYR A CA 1
ATOM 886 C C . TYR A 1 111 ? -21.854 4.489 44.063 1.00 84.94 111 TYR A C 1
ATOM 888 O O . TYR A 1 111 ? -21.812 5.521 44.735 1.00 84.94 111 TYR A O 1
ATOM 896 N N . LYS A 1 112 ? -20.742 3.889 43.623 1.00 80.44 112 LYS A N 1
ATOM 897 C CA . LYS A 1 112 ? -19.394 4.471 43.727 1.00 80.44 112 LYS A CA 1
ATOM 898 C C . LYS A 1 112 ? -18.841 4.682 42.321 1.00 80.44 112 LYS A C 1
ATOM 900 O O . LYS A 1 112 ? -18.438 3.712 41.681 1.00 80.44 112 LYS A O 1
ATOM 905 N N . ALA A 1 113 ? -18.821 5.939 41.883 1.00 78.81 113 ALA A N 1
ATOM 906 C CA . ALA A 1 113 ? -18.334 6.320 40.565 1.00 78.81 113 ALA A CA 1
ATOM 907 C C . ALA A 1 113 ? -16.835 6.028 40.392 1.00 78.81 113 ALA A C 1
ATOM 909 O O . ALA A 1 113 ? -16.049 6.085 41.344 1.00 78.81 113 ALA A O 1
ATOM 910 N N . PHE A 1 114 ? -16.438 5.738 39.155 1.00 80.56 114 PHE A N 1
ATOM 911 C CA . PHE A 1 114 ? -15.038 5.704 38.755 1.00 80.56 114 PHE A CA 1
ATOM 912 C C . PHE A 1 114 ? -14.428 7.107 38.859 1.00 80.56 114 PHE A C 1
ATOM 914 O O . PHE A 1 114 ? -14.883 8.033 38.195 1.00 80.56 114 PHE A O 1
ATOM 921 N N . ILE A 1 115 ? -13.378 7.245 39.669 1.00 73.44 115 ILE A N 1
ATOM 922 C CA . ILE A 1 115 ? -12.511 8.424 39.696 1.00 73.44 115 ILE A CA 1
ATOM 923 C C . ILE A 1 115 ? -11.162 7.952 39.161 1.00 73.44 115 ILE A C 1
ATOM 925 O O . ILE A 1 115 ? -10.406 7.280 39.867 1.00 73.44 115 ILE A O 1
ATOM 929 N N . GLY A 1 116 ? -10.910 8.222 37.883 1.00 65.44 116 GLY A N 1
ATOM 930 C CA . GLY A 1 116 ? -9.602 7.993 37.280 1.00 65.44 116 GLY A CA 1
ATOM 931 C C . GLY A 1 116 ? -8.586 8.988 37.831 1.00 65.44 116 GLY A C 1
ATOM 932 O O . GLY A 1 116 ? -8.936 10.123 38.150 1.00 65.44 116 GLY A O 1
ATOM 933 N N . LYS A 1 117 ? -7.326 8.567 37.948 1.00 60.44 117 LYS A N 1
ATOM 934 C CA . LYS A 1 117 ? -6.220 9.523 38.028 1.00 60.44 117 LYS A CA 1
ATOM 935 C C . LYS A 1 117 ? -5.900 9.938 36.594 1.00 60.44 117 LYS A C 1
ATOM 937 O O . LYS A 1 117 ? -5.566 9.064 35.795 1.00 60.44 117 LYS A O 1
ATOM 942 N N . PHE A 1 118 ? -6.100 11.216 36.287 1.00 51.34 118 PHE A N 1
ATOM 943 C CA . PHE A 1 118 ? -5.551 11.842 35.087 1.00 51.34 118 PHE A CA 1
ATOM 944 C C . PHE A 1 118 ? -4.065 12.125 35.300 1.00 51.34 118 PHE A C 1
ATOM 946 O O . PHE A 1 118 ? -3.697 12.410 36.465 1.00 51.34 118 PHE A O 1
#

Secondary structure (DSSP, 8-state):
--PPPHHHHS-HHHHHHHHHHS-TT---SS---HHHHHHTHHHHHHHHHHHHHTT---PPPP-------TT---TT--EEEETTEEEEHHHHHHHHHHHHHHHHTTS-S---------

pLDDT: mean 78.3, std 11.74, range [46.44, 90.81]

Radius of gyration: 29.51 Å; chains: 1; bounding box: 53×30×76 Å

Sequence (118 aa):
MFTKPLSYIITEKNLLDAYERVSKTSSGLDEVSFRDFEKDLSSNIKSIKERILTGLYSPEPIKKIAIDKADSKEKLGSYTMWKKESRKVENIIQTQAFNLAKVVNGEAKKYKAFIGKF

Foldseek 3Di:
DDDDDPPVCLDLVNLVVVLVPDDQPDDFPVNQHNVNCVVPVVVNSVVQSVCVVVVVDDDDDGDDDPDPPPDPPDDPFDWFQDPNDTDGPVVLVVVLVVQVVCVVVVVDVDHDDDDTDD